Protein AF-A0A0L0EUP3-F1 (afdb_monomer_lite)

Foldseek 3Di:
DKKKKKFFAAPVRHTPDIDDIDDDPDPDDDDDDDDDDRDPRGPDIDIDIDFDDPDDDDRDDDDDDDDDDDDDD

Sequence (73 aa):
MPAIQLRFLDNRRQRVSDSEQLSTTAAQWTTVSGQTLLPKGTAYIEFVLQGTRNQGSDNDSYFDNLILQIRVD

pLDDT: mean 93.91, std 6.89, range [72.31, 98.88]

Structure (mmCIF, N/CA/C/O backbone):
data_AF-A0A0L0EUP3-F1
#
_entry.id   AF-A0A0L0EUP3-F1
#
loop_
_atom_site.group_PDB
_atom_site.id
_atom_site.type_symbol
_atom_site.label_atom_id
_atom_site.label_alt_id
_atom_site.label_comp_id
_atom_site.label_asym_id
_atom_site.label_entity_id
_atom_site.label_seq_id
_atom_site.pdbx_PDB_ins_code
_atom_site.Cartn_x
_atom_site.Cartn_y
_atom_site.Cartn_z
_atom_site.occupancy
_atom_site.B_iso_or_equiv
_atom_site.auth_seq_id
_atom_site.auth_comp_id
_atom_site.auth_asym_id
_atom_site.auth_atom_id
_atom_site.pdbx_PDB_model_num
ATOM 1 N N . MET A 1 1 ? 7.819 2.539 -12.710 1.00 89.50 1 MET A N 1
ATOM 2 C CA . MET A 1 1 ? 8.199 1.956 -11.408 1.00 89.50 1 MET A CA 1
ATOM 3 C C . MET A 1 1 ? 6.943 1.789 -10.576 1.00 89.50 1 MET A C 1
ATOM 5 O O . MET A 1 1 ? 6.332 2.811 -10.269 1.00 89.50 1 MET A O 1
ATOM 9 N N . PRO A 1 2 ? 6.547 0.545 -10.265 1.00 94.69 2 PRO A N 1
ATOM 10 C CA . PRO A 1 2 ? 5.414 0.268 -9.395 1.00 94.69 2 PRO A CA 1
ATOM 11 C C . PRO A 1 2 ? 5.743 0.640 -7.947 1.00 94.69 2 PRO A C 1
ATOM 13 O O . PRO A 1 2 ? 6.827 0.334 -7.443 1.00 94.69 2 PRO A O 1
ATOM 16 N N . ALA A 1 3 ? 4.787 1.270 -7.278 1.00 96.69 3 ALA A N 1
ATOM 17 C CA . ALA A 1 3 ? 4.821 1.558 -5.858 1.00 96.69 3 ALA A CA 1
ATOM 18 C C . ALA A 1 3 ? 3.448 1.286 -5.229 1.00 96.69 3 ALA A C 1
ATOM 20 O O . ALA A 1 3 ? 2.413 1.549 -5.844 1.00 96.69 3 ALA A O 1
ATOM 21 N N . ILE A 1 4 ? 3.450 0.765 -4.004 1.00 97.38 4 ILE A N 1
ATOM 22 C CA . ILE A 1 4 ? 2.257 0.477 -3.208 1.00 97.38 4 ILE A CA 1
ATOM 23 C C . ILE A 1 4 ? 2.408 1.138 -1.844 1.00 97.38 4 ILE A C 1
ATOM 25 O O . ILE A 1 4 ? 3.469 1.080 -1.226 1.00 97.38 4 ILE A O 1
ATOM 29 N N . GLN A 1 5 ? 1.333 1.734 -1.350 1.00 97.88 5 GLN A N 1
ATOM 30 C CA . GLN A 1 5 ? 1.241 2.268 0.004 1.00 97.88 5 GLN A CA 1
ATOM 31 C C . GLN A 1 5 ? -0.160 1.999 0.557 1.00 97.88 5 GLN A C 1
ATOM 33 O O . GLN A 1 5 ? -1.123 1.941 -0.207 1.00 97.88 5 GLN A O 1
ATOM 38 N N . LEU A 1 6 ? -0.295 1.850 1.872 1.00 98.50 6 LEU A N 1
ATOM 39 C CA . LEU A 1 6 ? -1.596 1.873 2.533 1.00 98.50 6 LEU A CA 1
ATOM 40 C C . LEU A 1 6 ? -1.934 3.301 2.942 1.00 98.50 6 LEU A C 1
ATOM 42 O O . LEU A 1 6 ? -1.132 3.948 3.613 1.00 98.50 6 LEU A O 1
ATOM 46 N N . ARG A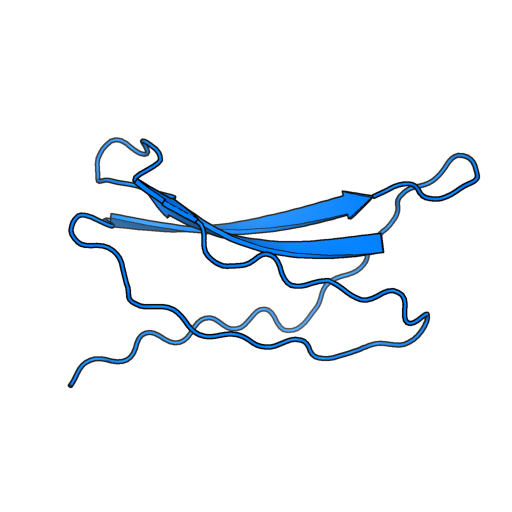 1 7 ? -3.133 3.767 2.600 1.00 98.75 7 ARG A N 1
ATOM 47 C CA . ARG A 1 7 ? -3.706 5.006 3.128 1.00 98.75 7 ARG A CA 1
ATOM 48 C C . ARG A 1 7 ? -4.743 4.677 4.188 1.00 98.75 7 ARG A C 1
ATOM 50 O O . ARG A 1 7 ? -5.685 3.931 3.925 1.00 98.75 7 ARG A O 1
ATOM 57 N N . PHE A 1 8 ? -4.591 5.269 5.364 1.00 98.69 8 PHE A N 1
ATOM 58 C CA . PHE A 1 8 ? -5.511 5.117 6.484 1.00 98.69 8 PHE A CA 1
ATOM 59 C C . PHE A 1 8 ? -6.475 6.301 6.515 1.00 98.69 8 PHE A C 1
ATOM 61 O O . PHE A 1 8 ? -6.046 7.458 6.529 1.00 98.69 8 PHE A O 1
ATOM 68 N N . LEU A 1 9 ? -7.778 6.021 6.522 1.00 98.88 9 LEU A N 1
ATOM 69 C CA . LEU A 1 9 ? -8.830 7.036 6.520 1.00 98.88 9 LEU A CA 1
ATOM 70 C C . LEU A 1 9 ? -9.741 6.905 7.740 1.00 98.88 9 LEU A C 1
ATOM 72 O O . LEU A 1 9 ? -10.007 5.794 8.200 1.00 98.88 9 LEU A O 1
ATOM 76 N N . ASP A 1 10 ? -10.273 8.026 8.218 1.00 98.69 10 ASP A N 1
ATOM 77 C CA . ASP A 1 10 ? -11.278 8.071 9.281 1.00 98.69 10 ASP A CA 1
ATOM 78 C C . ASP A 1 10 ? -12.698 7.753 8.770 1.00 98.69 10 ASP A C 1
ATOM 80 O O . ASP A 1 10 ? -12.929 7.481 7.588 1.00 98.69 10 ASP A O 1
ATOM 84 N N . ASN A 1 11 ? -13.694 7.798 9.661 1.00 98.56 11 ASN A N 1
ATOM 85 C CA . ASN A 1 11 ? -15.090 7.506 9.316 1.00 98.56 11 ASN A CA 1
ATOM 86 C C . ASN A 1 11 ? -15.734 8.515 8.340 1.00 98.56 11 ASN A C 1
ATOM 88 O O . ASN A 1 11 ? -16.777 8.211 7.761 1.00 98.56 11 ASN A O 1
ATOM 92 N N . ARG A 1 12 ? -15.113 9.679 8.118 1.00 98.44 12 ARG A N 1
ATOM 93 C CA . ARG A 1 12 ? -15.500 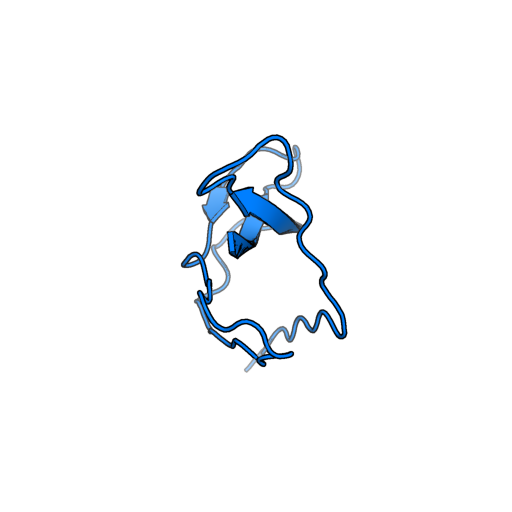10.702 7.133 1.00 98.44 12 ARG A CA 1
ATOM 94 C C . ARG A 1 12 ? -14.676 10.598 5.846 1.00 98.44 12 ARG A C 1
ATOM 96 O O . ARG A 1 12 ? -14.743 11.505 5.014 1.00 98.44 12 ARG A O 1
ATOM 103 N N . ARG A 1 13 ? -13.913 9.509 5.678 1.00 98.12 13 ARG A N 1
ATOM 104 C CA . ARG A 1 13 ? -12.965 9.281 4.577 1.00 98.12 13 ARG A CA 1
ATOM 105 C C . ARG A 1 13 ? -11.864 10.348 4.490 1.00 98.12 13 ARG A C 1
ATOM 107 O O . ARG A 1 13 ? -11.305 10.564 3.419 1.00 98.12 13 ARG A O 1
ATOM 114 N N . GLN A 1 14 ? -11.546 11.022 5.596 1.00 98.50 14 GLN A N 1
ATOM 115 C CA . GLN A 1 14 ? -10.411 11.941 5.671 1.00 98.50 14 GLN A CA 1
ATOM 116 C C . GLN A 1 14 ? -9.134 11.176 5.997 1.00 98.50 14 GLN A C 1
ATOM 118 O O . GLN A 1 14 ? -9.152 10.211 6.760 1.00 98.50 14 GLN A O 1
ATOM 123 N N . ARG A 1 15 ? -8.013 11.608 5.416 1.00 98.19 15 ARG A N 1
ATOM 124 C CA . ARG A 1 15 ? -6.706 10.974 5.615 1.00 98.19 15 ARG A CA 1
ATOM 125 C C . ARG A 1 15 ? -6.236 11.149 7.058 1.00 98.19 15 ARG A C 1
ATOM 127 O O . ARG A 1 15 ? -6.087 12.274 7.522 1.00 98.19 15 ARG A O 1
ATOM 134 N N . VAL A 1 16 ? -5.970 10.027 7.726 1.00 98.50 16 VAL A N 1
ATOM 135 C CA . VAL A 1 16 ? -5.340 9.966 9.053 1.00 98.50 16 VAL A CA 1
ATOM 136 C C . VAL A 1 16 ? -3.823 9.928 8.888 1.00 98.50 16 VAL A C 1
ATOM 138 O O . VAL A 1 16 ? -3.114 10.759 9.449 1.00 98.50 16 VAL A O 1
ATOM 141 N N . SER A 1 17 ? -3.329 8.980 8.091 1.00 98.38 17 SER A N 1
ATOM 142 C CA . SER A 1 17 ? -1.912 8.818 7.749 1.00 98.38 17 SER A CA 1
ATOM 143 C C . SER A 1 17 ? -1.749 7.814 6.601 1.00 98.38 17 SER A C 1
ATOM 145 O O . SER A 1 17 ? -2.734 7.364 6.010 1.00 98.38 17 SER A O 1
ATOM 147 N N . ASP A 1 18 ? -0.508 7.433 6.301 1.00 98.31 18 ASP A N 1
ATOM 148 C CA . ASP A 1 18 ? -0.170 6.393 5.331 1.00 98.31 18 ASP A CA 1
ATOM 149 C C . ASP A 1 18 ? 0.967 5.533 5.883 1.00 98.31 18 ASP A C 1
ATOM 151 O O . ASP A 1 18 ? 1.706 5.951 6.779 1.00 98.31 18 ASP A O 1
ATOM 155 N N . SER A 1 19 ? 1.109 4.323 5.348 1.00 98.19 19 SER A N 1
ATOM 156 C CA . SER A 1 19 ? 2.253 3.458 5.632 1.00 98.19 19 SER A CA 1
ATOM 157 C C . SER A 1 19 ? 3.524 3.961 4.944 1.00 98.19 19 SER A C 1
ATOM 159 O O . SER A 1 19 ? 3.507 4.931 4.191 1.00 98.19 19 SER A O 1
ATOM 161 N N . GLU A 1 20 ? 4.634 3.249 5.121 1.00 97.81 20 GLU A N 1
ATOM 162 C CA . GLU A 1 20 ? 5.750 3.340 4.177 1.00 97.81 20 GLU A CA 1
ATOM 163 C C . GLU A 1 20 ? 5.282 2.995 2.751 1.00 97.81 20 GLU A C 1
ATOM 165 O O . GLU A 1 20 ? 4.372 2.176 2.565 1.00 97.81 20 GLU A O 1
ATOM 170 N N . GLN A 1 21 ? 5.892 3.634 1.750 1.00 97.81 21 GLN A N 1
ATOM 171 C CA . GLN A 1 21 ? 5.705 3.281 0.349 1.00 97.81 21 GLN A CA 1
ATOM 172 C C . GLN A 1 21 ? 6.710 2.195 -0.046 1.00 97.81 21 GLN A C 1
ATOM 174 O O . GLN A 1 21 ? 7.918 2.406 -0.004 1.00 97.81 21 GLN A O 1
ATOM 179 N N . LEU A 1 22 ? 6.199 1.051 -0.489 1.00 97.94 22 LEU A N 1
ATOM 180 C CA . LEU A 1 22 ? 6.997 -0.057 -0.996 1.00 97.94 22 LEU A CA 1
ATOM 181 C C . LEU A 1 22 ? 7.102 0.055 -2.514 1.00 97.94 22 LEU A C 1
ATOM 183 O O . LEU A 1 22 ? 6.097 0.257 -3.191 1.00 97.94 22 LEU A O 1
ATOM 187 N N . SER A 1 23 ? 8.301 -0.088 -3.067 1.00 95.81 23 SER A N 1
ATOM 188 C CA . SER A 1 23 ? 8.523 -0.035 -4.514 1.00 95.81 23 SER A CA 1
ATOM 189 C C . SER A 1 23 ? 9.666 -0.953 -4.931 1.00 95.81 23 SER A C 1
ATOM 191 O O . SER A 1 23 ? 10.444 -1.418 -4.100 1.00 95.81 23 SER A O 1
ATOM 193 N N . THR A 1 24 ? 9.757 -1.236 -6.228 1.00 93.44 24 THR A N 1
ATOM 194 C CA . THR A 1 24 ? 10.852 -2.019 -6.806 1.00 93.44 24 THR A CA 1
ATOM 195 C C . THR A 1 24 ? 11.180 -1.521 -8.207 1.00 93.44 24 THR A C 1
ATOM 197 O O . THR A 1 24 ? 10.295 -1.107 -8.957 1.00 93.44 24 THR A O 1
ATOM 200 N N . THR A 1 25 ? 12.459 -1.574 -8.574 1.00 90.75 25 THR A N 1
ATOM 201 C CA . THR A 1 25 ? 12.946 -1.317 -9.938 1.00 90.75 25 THR A CA 1
ATOM 202 C C . THR A 1 25 ? 13.163 -2.602 -10.738 1.00 90.75 25 THR A C 1
ATOM 204 O O . THR A 1 25 ? 13.554 -2.532 -11.903 1.00 90.75 25 THR A O 1
ATOM 207 N N . ALA A 1 26 ? 12.923 -3.772 -10.139 1.00 90.75 26 ALA A N 1
ATOM 208 C CA . ALA A 1 26 ? 13.088 -5.052 -10.811 1.00 90.75 26 ALA A CA 1
ATOM 209 C C . ALA A 1 26 ? 12.106 -5.194 -11.985 1.00 90.75 26 ALA A C 1
ATOM 211 O O . ALA A 1 26 ? 10.920 -4.904 -11.863 1.00 90.75 26 ALA A O 1
ATOM 212 N N . ALA A 1 27 ? 12.599 -5.704 -13.115 1.00 89.38 27 ALA A N 1
ATOM 213 C CA . ALA A 1 27 ? 11.788 -6.001 -14.300 1.00 89.38 27 ALA A CA 1
ATOM 214 C C . ALA A 1 27 ? 11.069 -7.368 -14.225 1.00 89.38 27 ALA A C 1
ATOM 216 O O . ALA A 1 27 ? 10.568 -7.860 -15.230 1.00 89.38 27 ALA A O 1
ATOM 217 N N . GLN A 1 28 ? 11.075 -8.012 -13.055 1.00 94.12 28 GLN A N 1
ATOM 218 C CA . GLN A 1 28 ? 10.483 -9.325 -12.790 1.00 94.12 28 GLN A CA 1
ATOM 219 C C . GLN A 1 28 ? 9.388 -9.161 -11.725 1.00 94.12 28 GLN A C 1
ATOM 221 O O . GLN A 1 28 ? 9.487 -8.261 -10.883 1.00 94.12 28 GLN A O 1
ATOM 226 N N . TRP A 1 29 ? 8.401 -10.062 -11.686 1.00 96.12 29 TRP A N 1
ATOM 227 C CA . TRP A 1 29 ? 7.458 -10.125 -10.563 1.00 96.12 29 TRP A CA 1
ATOM 228 C C . TRP A 1 29 ? 8.220 -10.243 -9.243 1.00 96.12 29 TRP A C 1
ATOM 230 O O . TRP A 1 29 ? 9.016 -11.159 -9.052 1.00 96.12 29 TRP A O 1
ATOM 240 N N . THR A 1 30 ? 7.993 -9.287 -8.347 1.00 96.62 30 THR A N 1
ATOM 241 C CA . THR A 1 30 ? 8.702 -9.192 -7.071 1.00 96.62 30 THR A CA 1
ATOM 242 C C . THR A 1 30 ? 7.688 -8.977 -5.964 1.00 96.62 30 THR A C 1
ATOM 244 O O . THR A 1 30 ? 6.928 -8.009 -5.996 1.00 96.62 30 THR A O 1
ATOM 247 N N . THR A 1 31 ? 7.691 -9.859 -4.967 1.00 97.19 31 THR A N 1
ATOM 248 C CA . THR A 1 31 ? 6.914 -9.646 -3.747 1.00 97.19 31 THR A CA 1
ATOM 249 C C . THR A 1 31 ? 7.593 -8.577 -2.903 1.00 97.19 31 THR A C 1
ATOM 251 O O . THR A 1 31 ? 8.761 -8.709 -2.543 1.00 97.19 31 THR A O 1
ATOM 254 N N . VAL A 1 32 ? 6.843 -7.533 -2.563 1.00 96.94 32 VAL A N 1
ATOM 255 C CA . VAL A 1 32 ? 7.225 -6.550 -1.546 1.00 96.94 32 VAL A CA 1
ATOM 256 C C . VAL A 1 32 ? 6.292 -6.695 -0.349 1.00 96.94 32 VAL A C 1
ATOM 258 O O . VAL A 1 32 ? 5.112 -7.005 -0.509 1.00 96.94 32 VAL A O 1
ATOM 261 N N . SER A 1 33 ? 6.813 -6.489 0.856 1.00 97.19 33 SER A N 1
ATOM 262 C CA . SER A 1 33 ? 6.040 -6.617 2.091 1.00 97.19 33 SER A CA 1
ATOM 263 C C . SER A 1 33 ? 6.493 -5.597 3.122 1.00 97.19 33 SER A C 1
ATOM 265 O O . SER A 1 33 ? 7.682 -5.300 3.215 1.00 97.19 33 SER A O 1
ATOM 267 N N . GLY A 1 34 ? 5.555 -5.122 3.933 1.00 95.75 34 GLY A N 1
ATOM 268 C CA . GLY A 1 34 ? 5.815 -4.213 5.039 1.00 95.75 34 GLY A CA 1
ATOM 269 C C . GLY A 1 34 ? 4.762 -4.381 6.125 1.00 95.75 34 GLY A C 1
ATOM 270 O O . GLY A 1 34 ? 3.724 -5.010 5.914 1.00 95.75 34 GLY A O 1
ATOM 271 N N . GLN A 1 35 ? 5.038 -3.820 7.294 1.00 96.06 35 GLN A N 1
ATOM 272 C CA . GLN A 1 35 ? 4.119 -3.802 8.424 1.00 96.06 35 GLN A CA 1
ATOM 273 C C . GLN A 1 35 ? 4.145 -2.424 9.072 1.00 96.06 35 GLN A C 1
ATOM 275 O O . GLN A 1 35 ? 5.173 -1.751 9.083 1.00 96.06 35 GLN A O 1
ATOM 280 N N . THR A 1 36 ? 3.014 -2.006 9.621 1.00 95.94 36 THR A N 1
ATOM 281 C CA . THR A 1 36 ? 2.916 -0.766 10.387 1.00 95.94 36 THR A CA 1
ATOM 282 C C . THR A 1 36 ? 1.827 -0.902 11.440 1.00 95.94 36 THR A C 1
ATOM 284 O O . THR A 1 36 ? 0.956 -1.768 11.332 1.00 95.94 36 THR A O 1
ATOM 287 N N . LEU A 1 37 ? 1.885 -0.060 12.469 1.00 95.88 37 LEU A N 1
ATOM 288 C CA . LEU A 1 37 ? 0.824 0.016 13.466 1.00 95.88 37 LEU A CA 1
ATOM 289 C C . LEU A 1 37 ? -0.437 0.590 12.821 1.00 95.88 37 LEU A C 1
ATOM 291 O O . LEU A 1 37 ? -0.361 1.579 12.094 1.00 95.88 37 LEU A O 1
ATOM 295 N N . LEU A 1 38 ? -1.597 -0.001 13.120 1.00 96.44 38 LEU A N 1
ATOM 296 C CA . LEU A 1 38 ? -2.881 0.534 12.677 1.00 96.44 38 LEU A CA 1
ATOM 297 C C . LEU A 1 38 ? -3.165 1.849 13.429 1.00 96.44 38 LEU A C 1
ATOM 299 O O . LEU A 1 38 ? -3.347 1.814 14.650 1.00 96.44 38 LEU A O 1
ATOM 303 N N . PRO A 1 39 ? -3.217 3.011 12.750 1.00 97.19 39 PRO A N 1
ATOM 304 C CA . PRO A 1 39 ? -3.440 4.283 13.424 1.00 97.19 39 PRO A CA 1
ATOM 305 C C . PRO A 1 39 ? -4.810 4.318 14.104 1.00 97.19 39 PRO A C 1
ATOM 307 O O . PRO A 1 39 ? -5.824 3.910 13.525 1.00 97.19 39 PRO A O 1
ATOM 310 N N . LYS A 1 40 ? -4.864 4.855 15.327 1.00 96.50 40 LYS A N 1
ATOM 311 C CA . LYS A 1 40 ? -6.129 5.037 16.045 1.00 96.50 40 LYS A CA 1
ATOM 312 C C . LYS A 1 40 ? -7.068 5.932 15.232 1.00 96.50 40 LYS A C 1
ATOM 314 O O . LYS A 1 40 ? -6.661 6.979 14.740 1.00 96.50 40 LYS A O 1
ATOM 319 N N . GLY A 1 41 ? -8.334 5.534 15.144 1.00 96.62 41 GLY A N 1
ATOM 320 C CA . GLY A 1 41 ? -9.350 6.270 14.386 1.00 96.62 41 GLY A CA 1
ATOM 321 C C . GLY A 1 41 ? -9.438 5.882 12.909 1.00 96.62 41 GLY A C 1
ATOM 322 O O . GLY A 1 41 ? -10.292 6.419 12.210 1.00 96.62 41 GLY A O 1
ATOM 323 N N . THR A 1 42 ? -8.623 4.929 12.445 1.00 98.19 42 THR A N 1
ATOM 324 C CA . THR A 1 42 ? -8.793 4.328 11.117 1.00 98.19 42 THR A CA 1
ATOM 325 C C . THR A 1 42 ? -10.136 3.601 11.034 1.00 98.19 42 THR A C 1
ATOM 327 O O . THR A 1 42 ? -10.418 2.715 11.839 1.00 98.19 42 THR A O 1
ATOM 330 N N . ALA A 1 43 ? -10.943 3.957 10.039 1.00 98.19 43 ALA A N 1
ATOM 331 C CA . ALA A 1 43 ? -12.178 3.276 9.663 1.00 98.19 43 ALA A CA 1
ATOM 332 C C . ALA A 1 43 ? -12.073 2.595 8.288 1.00 98.19 43 ALA A C 1
ATOM 334 O O . ALA A 1 43 ? -12.748 1.596 8.054 1.00 98.19 43 ALA A O 1
ATOM 335 N N . TYR A 1 44 ? -11.217 3.105 7.394 1.00 98.56 44 TYR A N 1
ATOM 336 C CA . TYR A 1 44 ? -10.958 2.510 6.081 1.00 98.56 44 TYR A CA 1
ATOM 337 C C . TYR A 1 44 ? -9.456 2.447 5.797 1.00 98.56 44 TYR A C 1
ATOM 339 O O . TYR A 1 44 ? -8.695 3.312 6.231 1.00 98.56 44 TYR A O 1
ATOM 347 N N . ILE A 1 45 ? -9.046 1.431 5.039 1.00 98.44 45 ILE A N 1
ATOM 348 C CA . ILE A 1 45 ? -7.678 1.264 4.541 1.00 98.44 45 ILE A CA 1
ATOM 349 C C . ILE A 1 45 ? -7.761 1.110 3.025 1.00 98.44 45 ILE A C 1
ATOM 351 O O . ILE A 1 45 ? -8.488 0.248 2.534 1.00 98.44 45 ILE A O 1
ATOM 355 N N . GLU A 1 46 ? -7.027 1.937 2.290 1.00 98.50 46 GLU A N 1
ATOM 356 C CA . GLU A 1 46 ? -6.948 1.880 0.830 1.00 98.50 46 GLU A CA 1
ATOM 357 C C . GLU A 1 46 ? -5.546 1.450 0.394 1.00 98.50 46 GLU A C 1
ATOM 359 O O . GLU A 1 46 ? -4.551 1.983 0.886 1.00 98.50 46 GLU A O 1
ATOM 364 N N . PHE A 1 47 ? -5.458 0.535 -0.573 1.00 98.19 47 PHE A N 1
ATOM 365 C CA . PHE A 1 47 ? -4.228 0.350 -1.338 1.00 98.19 47 PHE A CA 1
ATOM 366 C C . PHE A 1 47 ? -4.095 1.490 -2.348 1.00 98.19 47 PHE A C 1
ATOM 368 O O . PHE A 1 47 ? -4.931 1.650 -3.236 1.00 98.19 47 PHE A O 1
ATOM 375 N N . VAL A 1 48 ? -3.023 2.266 -2.236 1.00 98.06 48 VAL A N 1
ATOM 376 C CA . VAL A 1 48 ? -2.636 3.279 -3.216 1.00 98.06 48 VAL A CA 1
ATOM 377 C C . VAL A 1 48 ? -1.588 2.659 -4.131 1.00 98.06 48 VAL A C 1
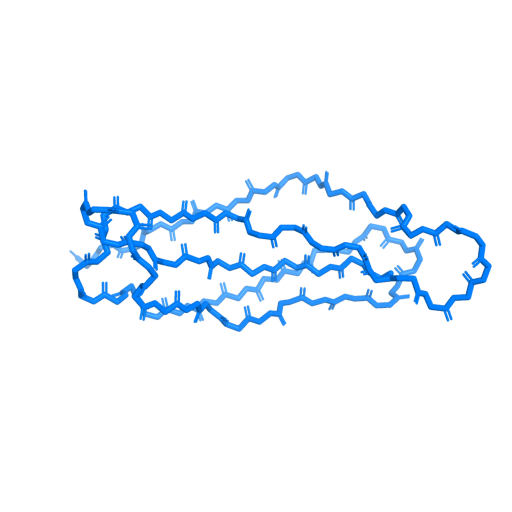ATOM 379 O O . VAL A 1 48 ? -0.453 2.436 -3.713 1.00 98.06 48 VAL A O 1
ATOM 382 N N . LEU A 1 49 ? -1.985 2.361 -5.369 1.00 97.12 49 LEU A N 1
ATOM 383 C CA . LEU A 1 49 ? -1.116 1.809 -6.409 1.00 97.12 49 LEU A CA 1
ATOM 384 C C . LEU A 1 49 ? -0.652 2.944 -7.324 1.00 97.12 49 LEU A C 1
ATOM 386 O O . LEU A 1 49 ? -1.476 3.664 -7.888 1.00 97.12 49 LEU A O 1
ATOM 390 N N . GLN A 1 50 ? 0.659 3.111 -7.478 1.00 95.06 50 GLN A N 1
ATOM 391 C CA . GLN A 1 50 ? 1.242 4.183 -8.278 1.00 95.06 50 GLN A CA 1
ATOM 392 C C . GLN A 1 50 ? 2.272 3.631 -9.264 1.00 95.06 50 GLN A C 1
ATOM 394 O O . GLN A 1 50 ? 3.198 2.921 -8.880 1.00 95.06 50 GLN A O 1
ATOM 399 N N . GLY A 1 51 ? 2.136 4.004 -10.537 1.00 92.50 51 GLY A N 1
ATOM 400 C CA . GLY A 1 51 ? 3.156 3.796 -11.562 1.00 92.50 51 GLY A CA 1
ATOM 401 C C . GLY A 1 51 ? 3.911 5.092 -11.853 1.00 92.50 51 GLY A C 1
ATOM 402 O O . GLY A 1 51 ? 3.321 6.063 -12.329 1.00 92.50 51 GLY A O 1
ATOM 403 N N . THR A 1 52 ? 5.218 5.121 -11.595 1.00 89.50 52 THR A N 1
ATOM 404 C CA . THR A 1 52 ? 6.086 6.261 -11.943 1.00 89.50 52 THR A CA 1
ATOM 405 C C . THR A 1 52 ? 6.717 6.067 -13.322 1.00 89.50 52 THR A C 1
ATOM 407 O O . THR A 1 52 ? 7.363 5.046 -13.570 1.00 89.50 52 THR A O 1
ATOM 410 N N . ARG A 1 53 ? 6.578 7.058 -14.209 1.00 85.69 53 ARG A N 1
ATOM 411 C CA . ARG A 1 53 ? 7.292 7.111 -15.495 1.00 85.69 53 ARG A CA 1
ATOM 412 C C . ARG A 1 53 ? 8.762 7.438 -15.247 1.00 85.69 53 ARG A C 1
ATOM 414 O O . ARG A 1 53 ? 9.055 8.532 -14.779 1.00 85.69 53 ARG A O 1
ATOM 421 N N . ASN A 1 54 ? 9.671 6.529 -15.592 1.00 74.00 54 ASN A N 1
ATOM 422 C CA . ASN A 1 54 ? 11.108 6.801 -15.473 1.00 74.00 54 ASN A CA 1
ATOM 423 C C . ASN A 1 54 ? 11.709 7.320 -16.791 1.00 74.00 54 ASN A C 1
ATOM 425 O O . ASN A 1 54 ? 12.562 8.198 -16.745 1.00 74.00 54 ASN A O 1
ATOM 429 N N . GLN A 1 55 ? 11.259 6.808 -17.948 1.00 75.44 55 GLN A N 1
ATOM 430 C CA . GLN A 1 55 ? 11.623 7.244 -19.310 1.00 75.44 55 GLN A CA 1
ATOM 431 C C . GLN A 1 55 ? 10.517 6.838 -20.309 1.00 75.44 55 GLN A C 1
ATOM 433 O O . GLN A 1 55 ? 9.680 6.000 -19.979 1.00 75.44 55 GLN A O 1
ATOM 438 N N . GLY A 1 56 ? 10.527 7.389 -21.530 1.00 76.81 56 GLY A N 1
ATOM 439 C CA . GLY A 1 56 ? 9.561 7.043 -22.588 1.00 76.81 56 GLY A CA 1
ATOM 440 C C . GLY A 1 56 ? 8.168 7.661 -22.393 1.00 76.81 56 GLY A C 1
ATOM 441 O O . GLY A 1 56 ? 8.002 8.600 -21.618 1.00 76.81 56 GLY A O 1
ATOM 442 N N . SER A 1 57 ? 7.161 7.165 -23.123 1.00 74.81 57 SER A N 1
ATOM 443 C CA . SER A 1 57 ? 5.780 7.684 -23.082 1.00 74.81 57 SER A CA 1
ATOM 444 C C .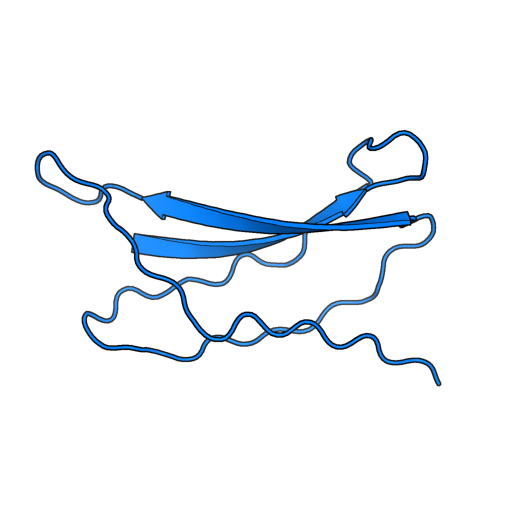 SER A 1 57 ? 4.886 7.000 -22.044 1.00 74.81 57 SER A C 1
ATOM 446 O O . SER A 1 57 ? 3.838 7.538 -21.688 1.00 74.81 57 SER A O 1
ATOM 448 N N . ASP A 1 58 ? 5.304 5.861 -21.502 1.00 72.31 58 ASP A N 1
ATOM 449 C CA . ASP A 1 58 ? 4.446 4.977 -20.715 1.00 72.31 58 ASP A CA 1
ATOM 450 C C . ASP A 1 58 ? 4.904 4.856 -19.246 1.00 72.31 58 ASP A C 1
ATOM 452 O O . ASP A 1 58 ? 6.087 4.993 -18.929 1.00 72.31 58 ASP A O 1
ATOM 456 N N . ASN A 1 59 ? 3.951 4.675 -18.334 1.00 79.56 59 ASN A N 1
ATOM 457 C CA . ASN A 1 59 ? 4.154 4.414 -16.911 1.00 79.56 59 ASN A CA 1
ATOM 458 C C . ASN A 1 59 ? 3.462 3.133 -16.428 1.00 79.56 59 ASN A C 1
ATOM 460 O O . ASN A 1 59 ? 3.320 2.964 -15.211 1.00 79.56 59 ASN A O 1
ATOM 464 N N . ASP A 1 60 ? 3.071 2.256 -17.355 1.00 85.81 60 ASP A N 1
ATOM 465 C CA . ASP A 1 60 ? 2.455 0.969 -17.071 1.00 85.81 60 ASP A CA 1
ATOM 466 C C . ASP A 1 60 ? 3.179 0.230 -15.944 1.00 85.81 60 ASP A C 1
ATOM 468 O O . ASP A 1 60 ? 4.408 0.122 -15.868 1.00 85.81 60 ASP A O 1
ATOM 472 N N . SER A 1 61 ? 2.380 -0.214 -14.987 1.00 90.50 61 SER A N 1
ATOM 473 C CA . SER A 1 61 ? 2.822 -0.914 -13.794 1.00 90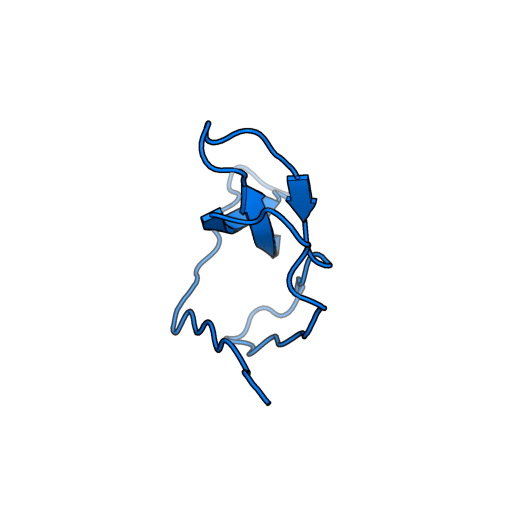.50 61 SER A CA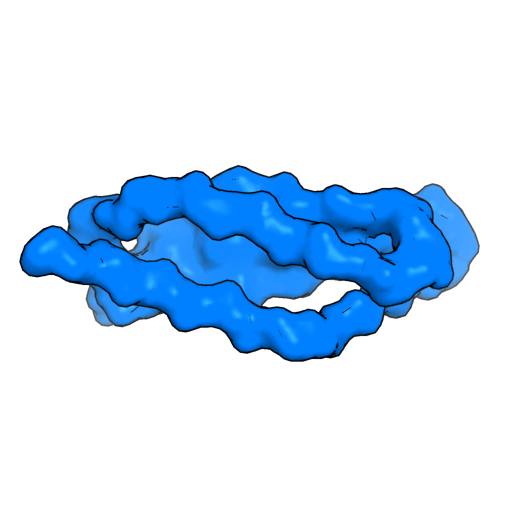 1
ATOM 474 C C . SER A 1 61 ? 1.764 -1.949 -13.455 1.00 90.50 61 SER A C 1
ATOM 476 O O . SER A 1 61 ? 0.575 -1.641 -13.423 1.00 90.50 61 SER A O 1
ATOM 478 N N . TYR A 1 62 ? 2.213 -3.177 -13.223 1.00 93.25 62 TYR A N 1
ATOM 479 C CA . TYR A 1 62 ? 1.351 -4.334 -13.026 1.00 93.25 62 TYR A CA 1
ATOM 480 C C . TYR A 1 62 ? 1.442 -4.787 -11.570 1.00 93.25 62 TYR A C 1
ATOM 482 O O . TYR A 1 62 ? 2.525 -4.802 -10.983 1.00 93.25 62 TYR A O 1
ATOM 490 N N . PHE A 1 63 ? 0.299 -5.141 -10.991 1.00 96.81 63 PHE A N 1
ATOM 491 C CA . PHE A 1 63 ? 0.167 -5.538 -9.593 1.00 96.81 63 PHE A CA 1
ATOM 492 C C . PHE A 1 63 ? -0.699 -6.791 -9.520 1.00 96.81 63 PHE A C 1
ATOM 494 O O . PHE A 1 63 ? -1.711 -6.872 -10.213 1.00 96.81 63 PHE A O 1
ATOM 501 N N . ASP A 1 64 ? -0.313 -7.742 -8.678 1.00 97.56 64 ASP A N 1
ATOM 502 C CA . ASP A 1 64 ? -1.069 -8.970 -8.438 1.00 97.56 64 ASP A CA 1
ATOM 503 C C . ASP A 1 64 ? -0.879 -9.423 -6.982 1.00 97.56 64 ASP A C 1
ATOM 505 O O . ASP A 1 64 ? 0.069 -8.996 -6.317 1.00 97.56 64 ASP A O 1
ATOM 509 N N . ASN A 1 65 ? -1.785 -10.267 -6.483 1.00 97.12 65 ASN A N 1
ATOM 510 C CA . ASN A 1 65 ? -1.773 -10.824 -5.127 1.00 97.12 65 ASN A CA 1
ATOM 511 C C . ASN A 1 65 ? -1.643 -9.759 -4.018 1.00 97.12 65 ASN A C 1
ATOM 513 O O . ASN A 1 65 ? -0.794 -9.858 -3.129 1.00 97.12 65 ASN A O 1
ATOM 517 N N . LEU A 1 66 ? -2.506 -8.736 -4.050 1.00 97.44 66 LEU A N 1
ATOM 518 C CA . LEU A 1 66 ? -2.596 -7.733 -2.984 1.00 97.44 66 LEU A CA 1
ATOM 519 C C . LEU A 1 66 ? -3.175 -8.360 -1.709 1.00 97.44 66 LEU A C 1
ATOM 521 O O . LEU A 1 66 ? -4.332 -8.779 -1.683 1.00 97.44 66 LEU A O 1
ATOM 525 N N . ILE A 1 67 ? -2.376 -8.402 -0.642 1.00 97.50 67 ILE A N 1
ATOM 526 C CA . ILE A 1 67 ? -2.746 -9.025 0.633 1.00 97.50 67 ILE A CA 1
ATOM 527 C C . ILE A 1 67 ? -2.643 -7.986 1.752 1.00 97.50 67 ILE A C 1
ATOM 529 O O . ILE A 1 67 ? -1.600 -7.365 1.943 1.00 97.50 67 ILE A O 1
ATOM 533 N N . LEU A 1 68 ? -3.724 -7.827 2.519 1.00 97.19 68 LEU A N 1
ATOM 534 C CA . LEU A 1 68 ? -3.757 -7.062 3.766 1.00 97.19 68 LEU A CA 1
ATOM 535 C C . LEU A 1 68 ? -4.092 -8.007 4.920 1.00 97.19 68 LEU A C 1
ATOM 537 O O . LEU A 1 68 ? -5.104 -8.704 4.876 1.00 97.19 68 LEU A O 1
ATOM 541 N N . GLN A 1 69 ? -3.270 -7.998 5.967 1.00 96.88 69 GLN A N 1
ATOM 542 C CA . GLN A 1 69 ? -3.523 -8.737 7.201 1.00 96.88 69 GLN A CA 1
ATOM 543 C C . GLN A 1 69 ? -3.630 -7.756 8.369 1.00 96.88 69 GLN A C 1
ATOM 545 O O . GLN A 1 69 ? -2.692 -7.008 8.637 1.00 96.88 69 GLN A O 1
ATOM 550 N N . ILE A 1 70 ? -4.752 -7.792 9.089 1.00 95.62 70 ILE A N 1
ATOM 551 C CA . ILE A 1 70 ? -4.903 -7.098 10.370 1.00 95.62 70 ILE A CA 1
ATOM 552 C C . ILE A 1 70 ? -4.597 -8.094 11.483 1.00 95.62 70 ILE A C 1
ATOM 554 O O . ILE A 1 70 ? -5.182 -9.176 11.527 1.00 95.62 70 ILE A O 1
ATOM 558 N N . ARG A 1 71 ? -3.658 -7.736 12.359 1.00 92.31 71 ARG A N 1
ATOM 559 C CA . ARG A 1 71 ? -3.330 -8.509 13.557 1.00 92.31 71 ARG A CA 1
ATOM 560 C C . ARG A 1 71 ? -4.010 -7.849 14.747 1.00 92.31 71 ARG A C 1
ATOM 562 O O . ARG A 1 71 ? -3.865 -6.645 14.943 1.00 92.31 71 ARG A O 1
ATOM 569 N N . VAL A 1 72 ? -4.776 -8.640 15.480 1.00 85.94 72 VAL A N 1
ATOM 570 C CA . VAL A 1 72 ? -5.320 -8.299 16.792 1.00 85.94 72 VAL A CA 1
ATOM 571 C C . VAL A 1 72 ? -4.656 -9.237 17.785 1.00 85.94 72 VAL A C 1
ATOM 573 O O . VAL A 1 72 ? -4.501 -10.422 17.478 1.00 85.94 72 VAL A O 1
ATOM 576 N N . ASP A 1 73 ? -4.201 -8.678 18.900 1.00 73.75 73 ASP A N 1
ATOM 577 C CA . ASP A 1 73 ? -3.685 -9.460 20.025 1.00 73.75 73 ASP A CA 1
ATOM 578 C C . ASP A 1 73 ? -4.812 -10.249 20.710 1.00 73.75 73 ASP A C 1
ATOM 580 O O . ASP A 1 73 ? -5.972 -9.761 20.702 1.00 73.75 73 ASP A O 1
#

Radius of gyration: 14.1 Å; chains: 1; bounding box: 29×23×43 Å

Organism: NCBI:txid43658

Secondary structure (DSSP, 8-state):
-EEEEEEEE-TTS-EEEE-PPEE---SS-----------TT--EEEEEEEEPP-SSS----------------